Protein AF-A0A538IDY3-F1 (afdb_monomer_lite)

pLDDT: mean 93.27, std 6.65, range [63.16, 97.94]

Foldseek 3Di:
DADQEDDVPDDGPPPGDHVDYKDFDADPVQPDDPVRRTDIDD

Secondary structure (DSSP, 8-state):
---S---TTPPPPTT---S---EEE--GGG-SSHHHH-EEE-

Sequence (42 aa):
MAASIYEIGDVPPLGEIPARMYAQVIRPERFGEPEKAFQIEE

Radius of gyration: 13.84 Å; chains: 1; bounding box: 24×22×39 Å

Structure (mmCIF, N/CA/C/O backbone):
data_AF-A0A538IDY3-F1
#
_entry.id   AF-A0A538IDY3-F1
#
loop_
_atom_site.group_PDB
_atom_site.id
_atom_site.type_symbol
_atom_site.label_atom_id
_atom_site.label_alt_id
_atom_site.label_comp_id
_atom_site.label_asym_id
_atom_site.label_entity_id
_atom_site.label_seq_id
_atom_site.pdbx_PDB_ins_code
_atom_site.Cartn_x
_atom_site.Cartn_y
_atom_site.Cartn_z
_atom_site.occupancy
_atom_site.B_iso_or_equiv
_atom_site.auth_seq_id
_atom_site.auth_comp_id
_atom_site.auth_asym_id
_atom_site.auth_atom_id
_atom_site.pdbx_PDB_model_num
ATOM 1 N N . MET A 1 1 ? 3.659 -2.219 -25.104 1.00 63.16 1 MET A N 1
ATOM 2 C CA . MET A 1 1 ? 3.595 -1.138 -24.099 1.00 63.16 1 MET A CA 1
ATOM 3 C C . MET A 1 1 ? 3.555 -1.811 -22.752 1.00 63.16 1 MET A C 1
ATOM 5 O O . MET A 1 1 ? 2.969 -2.885 -22.685 1.00 63.16 1 MET A O 1
ATOM 9 N N . ALA A 1 2 ? 4.204 -1.226 -21.751 1.00 71.62 2 ALA A N 1
ATOM 10 C CA . ALA A 1 2 ? 4.262 -1.829 -20.433 1.00 71.62 2 ALA A CA 1
ATOM 11 C C . ALA A 1 2 ? 2.861 -1.998 -19.830 1.00 71.62 2 ALA A C 1
ATOM 13 O O . ALA A 1 2 ? 2.007 -1.132 -20.052 1.00 71.62 2 ALA A O 1
ATOM 14 N N . ALA A 1 3 ? 2.615 -3.087 -19.100 1.00 80.38 3 ALA A N 1
ATOM 15 C CA . ALA A 1 3 ? 1.361 -3.240 -18.365 1.00 80.38 3 ALA A CA 1
ATOM 16 C C . ALA A 1 3 ? 1.263 -2.152 -17.282 1.00 80.38 3 ALA A C 1
ATOM 18 O O . ALA A 1 3 ? 2.264 -1.756 -16.680 1.00 80.38 3 ALA A O 1
ATOM 19 N N . SER A 1 4 ? 0.056 -1.631 -17.043 1.00 87.56 4 SER A N 1
ATOM 20 C CA . SER A 1 4 ? -0.144 -0.567 -16.051 1.00 87.56 4 SER A CA 1
ATOM 21 C C . SER A 1 4 ? 0.049 -1.061 -14.617 1.00 87.56 4 SER A C 1
ATOM 23 O O . SER A 1 4 ? 0.514 -0.288 -13.782 1.00 87.56 4 SER A O 1
ATOM 25 N N . ILE A 1 5 ? -0.283 -2.329 -14.359 1.00 92.88 5 ILE A N 1
ATOM 26 C CA . ILE A 1 5 ? -0.137 -3.036 -13.085 1.00 92.88 5 ILE A CA 1
ATOM 27 C C . ILE A 1 5 ? 0.154 -4.520 -13.358 1.00 92.88 5 ILE A C 1
ATOM 29 O O . ILE A 1 5 ? -0.239 -5.038 -14.404 1.00 92.88 5 ILE A O 1
ATOM 33 N N . TYR A 1 6 ? 0.853 -5.177 -12.433 1.00 93.62 6 TYR A N 1
ATOM 34 C CA . TYR A 1 6 ? 1.138 -6.614 -12.453 1.00 93.62 6 TYR A CA 1
ATOM 35 C C . TYR A 1 6 ? 0.493 -7.288 -11.240 1.00 93.62 6 TYR A C 1
ATOM 37 O O . TYR A 1 6 ? 0.508 -6.722 -10.145 1.00 93.62 6 TYR A O 1
ATOM 45 N N . GLU A 1 7 ? -0.044 -8.494 -11.431 1.00 94.31 7 GLU A N 1
ATOM 46 C CA . GLU A 1 7 ? -0.613 -9.295 -10.346 1.00 94.31 7 GLU A CA 1
ATOM 47 C C . GLU A 1 7 ? 0.474 -9.899 -9.450 1.00 94.31 7 GLU A C 1
ATOM 49 O O . GLU A 1 7 ? 1.636 -10.055 -9.834 1.00 94.31 7 GLU A O 1
ATOM 54 N N . ILE A 1 8 ? 0.095 -10.265 -8.224 1.00 92.06 8 ILE A N 1
ATOM 55 C CA . ILE A 1 8 ? 1.020 -10.926 -7.299 1.00 92.06 8 ILE A CA 1
ATOM 56 C C . ILE A 1 8 ? 1.426 -12.285 -7.881 1.00 92.06 8 ILE A C 1
ATOM 58 O O . ILE A 1 8 ? 0.602 -13.182 -8.034 1.00 92.06 8 ILE A O 1
ATOM 62 N N . GLY A 1 9 ? 2.724 -12.443 -8.136 1.00 92.75 9 GLY A N 1
ATOM 63 C CA . GLY A 1 9 ? 3.301 -13.646 -8.738 1.00 92.75 9 GLY A CA 1
ATOM 64 C C . GLY A 1 9 ? 3.671 -13.478 -10.211 1.00 92.75 9 GLY A C 1
ATOM 65 O O . GLY A 1 9 ? 4.478 -14.264 -10.709 1.00 92.75 9 GLY A O 1
ATOM 66 N N . ASP A 1 10 ? 3.178 -12.429 -10.873 1.00 93.81 10 ASP A N 1
ATOM 67 C CA . ASP A 1 10 ? 3.579 -12.102 -12.236 1.00 93.81 10 ASP A CA 1
ATOM 68 C C . ASP A 1 10 ? 4.891 -11.315 -12.232 1.00 93.81 10 ASP A C 1
ATOM 70 O O . ASP A 1 10 ? 5.053 -10.313 -11.531 1.00 93.81 10 ASP A O 1
ATOM 74 N N . VAL A 1 11 ? 5.854 -11.776 -13.032 1.00 92.25 11 VAL A N 1
ATOM 75 C CA . VAL A 1 11 ? 7.177 -11.152 -13.130 1.00 92.25 11 VAL A CA 1
ATOM 76 C C . VAL A 1 11 ? 7.224 -10.254 -14.370 1.00 92.25 11 VAL A C 1
ATOM 78 O O . VAL A 1 11 ? 7.111 -10.775 -15.485 1.00 92.25 11 VAL A O 1
ATOM 81 N N . PRO A 1 12 ? 7.419 -8.930 -14.216 1.00 92.38 12 PRO A N 1
ATOM 82 C CA . PRO A 1 12 ? 7.561 -8.035 -15.356 1.00 92.38 12 PRO A CA 1
ATOM 83 C C . PRO A 1 12 ? 8.823 -8.359 -16.173 1.00 92.38 12 PRO A C 1
ATOM 85 O O . PRO A 1 12 ? 9.837 -8.789 -15.605 1.00 92.38 12 PRO A O 1
ATOM 88 N N . PRO A 1 13 ? 8.806 -8.137 -17.502 1.00 93.69 13 PRO A N 1
ATOM 89 C CA . PRO A 1 13 ? 9.995 -8.262 -18.333 1.00 93.69 13 PRO A CA 1
ATOM 90 C C . PRO A 1 13 ? 11.141 -7.379 -17.829 1.00 93.69 13 PRO A C 1
ATOM 92 O O . PRO A 1 13 ? 10.934 -6.288 -17.296 1.00 93.69 13 PRO A O 1
ATOM 95 N N . LEU A 1 14 ? 12.379 -7.829 -18.040 1.00 92.94 14 LEU A N 1
ATOM 96 C CA . LEU A 1 14 ? 13.555 -7.075 -17.615 1.00 92.94 14 LEU A CA 1
ATOM 97 C C . LEU A 1 14 ? 13.588 -5.692 -18.285 1.00 92.94 14 LEU A C 1
ATOM 99 O O . LEU A 1 14 ? 13.584 -5.584 -19.510 1.00 92.94 14 LEU A O 1
ATOM 103 N N . GLY A 1 15 ? 13.678 -4.647 -17.462 1.00 93.50 15 GLY A N 1
ATOM 104 C CA . GLY A 1 15 ? 13.701 -3.255 -17.914 1.00 93.50 15 GLY A CA 1
ATOM 105 C C . GLY A 1 15 ? 12.320 -2.609 -18.036 1.00 93.50 15 GLY A C 1
ATOM 106 O O . GLY A 1 15 ? 12.244 -1.415 -18.321 1.00 93.50 15 GLY A O 1
ATOM 107 N N . GLU A 1 16 ? 11.241 -3.353 -17.788 1.00 93.38 16 GLU A N 1
ATOM 108 C CA . GLU A 1 16 ? 9.893 -2.807 -17.706 1.00 93.38 16 GLU A CA 1
ATOM 109 C C . GLU A 1 16 ? 9.548 -2.411 -16.264 1.00 93.38 16 GLU A C 1
ATOM 111 O O . GLU A 1 16 ? 9.748 -3.186 -15.330 1.00 93.38 16 GLU A O 1
ATOM 116 N N . ILE A 1 17 ? 9.030 -1.194 -16.081 1.00 91.88 17 ILE A N 1
ATOM 117 C CA . ILE A 1 17 ? 8.596 -0.678 -14.779 1.00 91.88 17 ILE A CA 1
ATOM 118 C C . ILE A 1 17 ? 7.116 -0.299 -14.904 1.00 91.88 17 ILE A C 1
ATOM 120 O O . ILE A 1 17 ? 6.800 0.591 -15.701 1.00 91.88 17 ILE A O 1
ATOM 124 N N . PRO A 1 18 ? 6.206 -0.951 -14.159 1.00 93.00 18 PR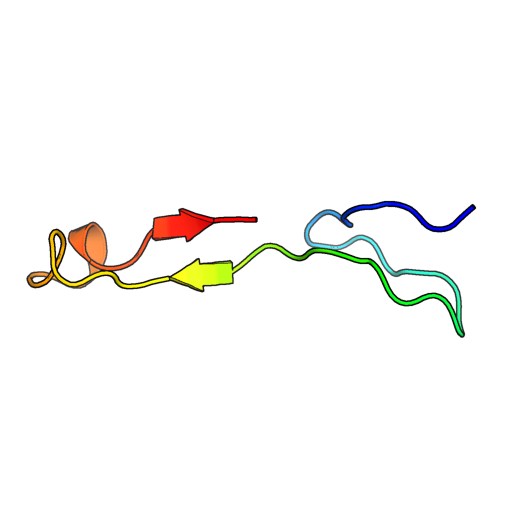O A N 1
ATOM 125 C CA . PRO A 1 18 ? 4.794 -0.603 -14.197 1.00 93.00 18 PRO A CA 1
ATOM 126 C C . PRO A 1 18 ? 4.542 0.771 -13.577 1.00 93.00 18 PRO A C 1
ATOM 128 O O . PRO A 1 18 ? 5.271 1.230 -12.698 1.00 93.00 18 PRO A O 1
ATOM 131 N N . ALA A 1 19 ? 3.479 1.429 -14.035 1.00 94.56 19 ALA A N 1
ATOM 132 C CA . ALA A 1 19 ? 3.08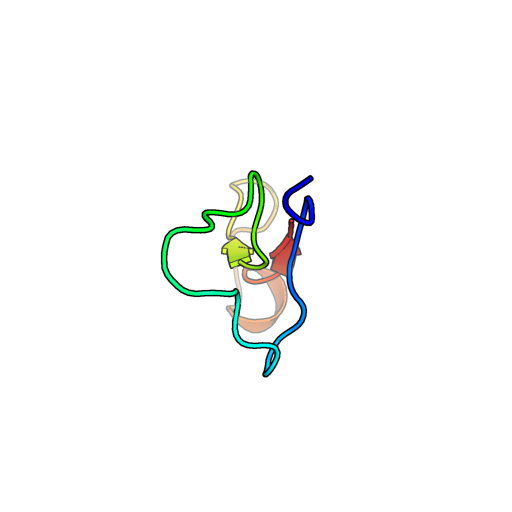8 2.740 -13.523 1.00 94.56 19 ALA A CA 1
ATOM 133 C C . ALA A 1 19 ? 2.440 2.670 -12.127 1.00 94.56 19 ALA A C 1
ATOM 135 O O . ALA A 1 19 ? 2.446 3.670 -11.409 1.00 94.56 19 ALA A O 1
ATOM 136 N N . ARG A 1 20 ? 1.856 1.519 -11.766 1.00 95.06 20 ARG A N 1
ATOM 137 C CA . ARG A 1 20 ? 1.144 1.262 -10.505 1.00 95.06 20 ARG A CA 1
ATOM 138 C C . ARG A 1 20 ? 1.473 -0.124 -9.945 1.00 95.06 20 ARG A C 1
ATOM 140 O O . ARG A 1 20 ? 1.978 -0.981 -10.670 1.00 95.06 20 ARG A O 1
ATOM 147 N N . MET A 1 21 ? 1.195 -0.338 -8.659 1.00 95.56 21 MET A N 1
ATOM 148 C CA . MET A 1 21 ? 1.421 -1.611 -7.966 1.00 95.56 21 MET A CA 1
ATOM 149 C C . MET A 1 21 ? 0.427 -1.789 -6.820 1.00 95.56 21 MET A C 1
ATOM 151 O O . MET A 1 21 ? 0.015 -0.809 -6.209 1.00 95.56 21 MET A O 1
ATOM 155 N N . TYR A 1 22 ? 0.136 -3.036 -6.457 1.00 96.44 22 TYR A N 1
ATOM 156 C CA . TYR A 1 22 ? -0.643 -3.318 -5.257 1.00 96.44 22 TYR A CA 1
ATOM 157 C C . TYR A 1 22 ? 0.153 -3.024 -3.982 1.00 96.44 22 TYR A C 1
ATOM 159 O O . TYR A 1 22 ? 1.321 -3.403 -3.855 1.00 96.44 22 TYR A O 1
ATOM 167 N N . ALA A 1 23 ? -0.494 -2.396 -3.005 1.00 96.75 23 ALA A N 1
ATOM 168 C CA . ALA A 1 23 ? 0.088 -2.098 -1.704 1.00 96.75 23 ALA A CA 1
ATOM 169 C C . ALA A 1 23 ? -0.937 -2.251 -0.575 1.00 96.75 23 ALA A C 1
ATOM 171 O O . ALA A 1 23 ? -2.126 -2.013 -0.753 1.00 96.75 23 ALA A O 1
ATOM 172 N N . GLN A 1 24 ? -0.457 -2.611 0.616 1.00 97.38 24 GLN A N 1
ATOM 173 C CA . GLN A 1 24 ? -1.2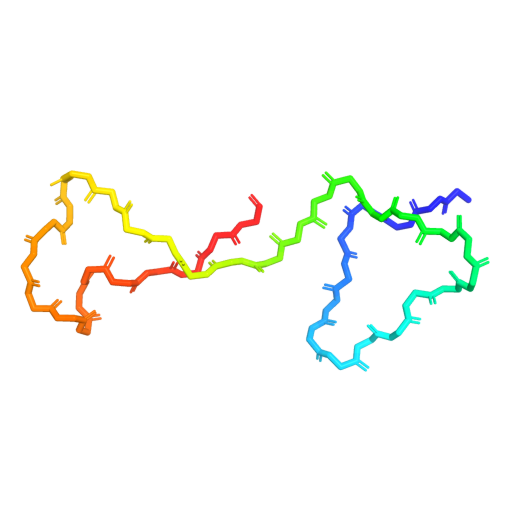23 -2.522 1.860 1.00 97.38 24 GLN A CA 1
ATOM 174 C C . GLN A 1 24 ? -1.039 -1.117 2.447 1.00 97.38 24 GLN A C 1
ATOM 176 O O . GLN A 1 24 ? 0.067 -0.762 2.862 1.00 97.38 24 GLN A O 1
ATOM 181 N N . VAL A 1 25 ? -2.100 -0.309 2.471 1.00 97.81 25 VAL A N 1
ATOM 182 C CA . VAL A 1 25 ? -2.039 1.121 2.813 1.00 97.81 25 VAL A CA 1
ATOM 183 C C . VAL A 1 25 ? -2.917 1.442 4.024 1.00 97.81 25 VAL A C 1
ATOM 185 O O . VAL A 1 25 ? -4.076 1.029 4.110 1.00 97.81 25 VAL A O 1
ATOM 188 N N . ILE A 1 26 ? -2.374 2.244 4.944 1.00 97.50 26 ILE A N 1
ATOM 189 C CA . ILE A 1 26 ? -3.108 2.813 6.080 1.00 97.50 26 ILE A CA 1
ATOM 190 C C . ILE A 1 26 ? -3.440 4.274 5.775 1.00 97.50 26 ILE A C 1
ATOM 192 O O . ILE A 1 26 ? -2.571 5.042 5.360 1.00 97.50 26 ILE A O 1
ATOM 196 N N . ARG A 1 27 ? -4.684 4.677 6.042 1.00 97.50 27 ARG A N 1
ATOM 197 C CA . ARG A 1 27 ? -5.138 6.070 5.938 1.00 97.50 27 ARG A CA 1
ATOM 198 C C . ARG A 1 27 ? -5.720 6.563 7.271 1.00 97.50 27 ARG A C 1
ATOM 200 O O . ARG A 1 27 ? -6.197 5.727 8.043 1.00 97.50 27 ARG A O 1
ATOM 207 N N . PRO A 1 28 ? -5.696 7.881 7.561 1.00 97.62 28 PRO A N 1
ATOM 208 C CA . PRO A 1 28 ? -6.144 8.433 8.844 1.00 97.62 28 PRO A CA 1
ATOM 209 C C . PRO A 1 28 ? -7.564 8.041 9.252 1.00 97.62 28 PRO A C 1
ATOM 211 O O . PRO A 1 28 ? -7.819 7.756 10.419 1.00 97.62 28 PRO A O 1
ATOM 214 N N . GLU A 1 29 ? -8.480 7.958 8.289 1.00 96.62 29 GLU A N 1
ATOM 215 C CA . GLU A 1 29 ? -9.869 7.560 8.508 1.00 96.62 29 GLU A CA 1
ATOM 216 C C . GLU A 1 29 ? -10.037 6.089 8.929 1.00 96.62 29 GLU A C 1
ATOM 218 O O . GLU A 1 29 ? -11.123 5.696 9.351 1.00 96.62 29 GLU A O 1
ATOM 223 N N . ARG A 1 30 ? -8.972 5.277 8.850 1.00 95.94 30 ARG A N 1
ATOM 224 C CA . ARG A 1 30 ? -8.959 3.850 9.212 1.00 95.94 30 ARG A CA 1
ATOM 225 C C . ARG A 1 30 ? -8.003 3.511 10.354 1.00 95.94 30 ARG A C 1
ATOM 227 O O . ARG A 1 30 ? -7.705 2.340 10.568 1.00 95.94 30 ARG A O 1
ATOM 234 N N . PHE A 1 31 ? -7.494 4.494 11.091 1.00 97.31 31 PHE A N 1
ATOM 235 C CA . PHE A 1 31 ? -6.633 4.197 12.237 1.00 97.31 31 PHE A CA 1
ATOM 236 C C . PHE A 1 31 ? -7.372 3.357 13.290 1.00 97.31 31 PHE A C 1
ATOM 238 O O . PHE A 1 31 ? -8.523 3.631 13.629 1.00 97.31 31 PHE A O 1
ATOM 245 N N . GLY A 1 32 ? -6.706 2.327 13.812 1.00 95.62 32 GLY A N 1
ATOM 246 C CA . GLY A 1 32 ? -7.293 1.385 14.760 1.00 95.62 32 GLY A CA 1
ATOM 247 C C . GLY A 1 32 ? -6.653 0.004 14.662 1.00 95.62 32 GLY A C 1
ATOM 248 O O . GLY A 1 32 ? -5.469 -0.115 14.350 1.00 95.62 32 GLY A O 1
ATOM 249 N N . GLU A 1 33 ? -7.448 -1.030 14.931 1.00 97.75 33 GLU A N 1
ATOM 250 C CA . GLU A 1 33 ? -7.020 -2.433 14.868 1.00 97.75 33 GLU A CA 1
ATOM 251 C C . GLU A 1 33 ? -6.363 -2.772 13.516 1.00 97.75 33 GLU A C 1
ATOM 253 O O . GLU A 1 33 ? -6.933 -2.422 12.475 1.00 97.75 33 GLU A O 1
ATOM 258 N N . PRO A 1 34 ? -5.221 -3.491 13.490 1.00 96.88 34 PRO A N 1
ATOM 259 C CA . PRO A 1 34 ? -4.492 -3.792 12.255 1.00 96.88 34 PRO A CA 1
ATOM 260 C C . PRO A 1 34 ? -5.355 -4.418 11.151 1.00 96.88 34 PRO A C 1
ATOM 262 O O . PRO A 1 34 ? -5.273 -3.997 10.002 1.00 96.88 34 PRO A O 1
ATOM 265 N N . GLU A 1 35 ? -6.246 -5.351 11.49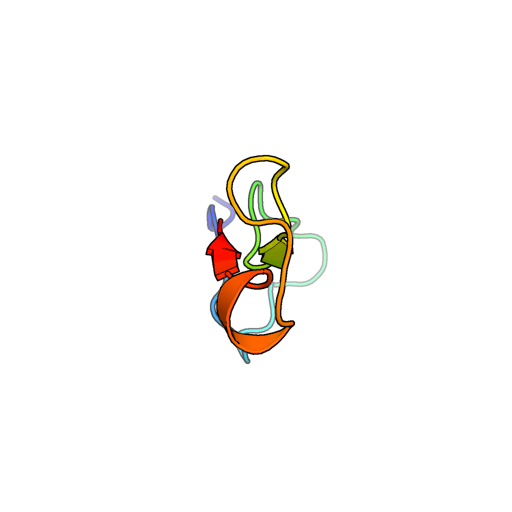6 1.00 96.31 35 GLU A N 1
ATOM 266 C CA . GLU A 1 35 ? -7.146 -6.008 10.532 1.00 96.31 35 GLU A CA 1
ATOM 267 C C . GLU A 1 35 ? -8.057 -5.017 9.783 1.00 96.31 35 GLU A C 1
ATOM 269 O O . GLU A 1 35 ? -8.456 -5.263 8.649 1.00 96.31 35 GLU A O 1
ATOM 274 N N . LYS A 1 36 ? -8.373 -3.873 10.400 1.00 94.94 36 LYS A N 1
ATOM 275 C CA . LYS A 1 36 ? -9.206 -2.820 9.803 1.00 94.94 36 LYS A CA 1
ATOM 276 C C . LYS A 1 36 ? -8.369 -1.714 9.164 1.00 94.94 36 LYS A C 1
ATOM 278 O O . LYS A 1 36 ? -8.792 -1.130 8.166 1.00 94.94 36 LYS A O 1
ATOM 283 N N . ALA A 1 37 ? -7.205 -1.424 9.744 1.00 97.06 37 ALA A N 1
ATOM 284 C CA . ALA A 1 37 ? -6.339 -0.326 9.335 1.00 97.06 37 A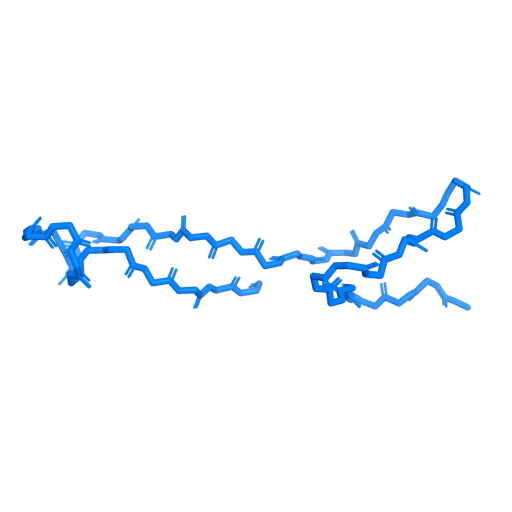LA A CA 1
ATOM 285 C C . ALA A 1 37 ? -5.644 -0.577 7.992 1.00 97.06 37 ALA A C 1
ATOM 287 O O . ALA A 1 37 ? -5.526 0.347 7.183 1.00 97.06 37 ALA A O 1
ATOM 288 N N . PHE A 1 38 ? -5.214 -1.816 7.750 1.00 97.94 38 PHE A N 1
ATOM 289 C CA . PHE A 1 38 ? -4.560 -2.225 6.511 1.00 97.94 38 PHE A CA 1
ATOM 290 C C . PHE A 1 38 ? -5.597 -2.612 5.449 1.00 97.94 38 PHE A C 1
ATOM 292 O O . PHE A 1 38 ? -6.474 -3.434 5.705 1.00 97.94 38 PHE A O 1
ATOM 299 N N . GLN A 1 39 ? -5.511 -2.000 4.266 1.00 96.75 39 GLN A N 1
ATOM 300 C CA . GLN A 1 39 ? -6.350 -2.310 3.103 1.00 96.75 39 GLN A CA 1
ATOM 301 C C . GLN A 1 39 ? -5.498 -2.351 1.829 1.00 96.75 39 GLN A C 1
ATOM 303 O O . GLN A 1 39 ? -4.504 -1.630 1.732 1.00 96.75 39 GLN A O 1
ATOM 308 N N . ILE A 1 40 ? -5.900 -3.172 0.856 1.00 96.12 40 ILE A N 1
ATOM 309 C CA . ILE A 1 40 ? -5.224 -3.289 -0.445 1.00 96.12 40 ILE A CA 1
ATOM 310 C C . ILE A 1 40 ? -5.653 -2.127 -1.355 1.00 96.12 40 ILE A C 1
ATOM 312 O O . ILE A 1 40 ? -6.847 -1.884 -1.520 1.00 96.12 40 ILE A O 1
ATOM 316 N N . GLU A 1 41 ? -4.684 -1.435 -1.955 1.00 95.62 41 GLU A N 1
ATOM 317 C CA . GLU A 1 41 ? -4.874 -0.351 -2.932 1.00 95.62 41 GLU A CA 1
ATOM 318 C C . GLU A 1 41 ? -3.910 -0.523 -4.134 1.00 95.62 41 GLU A C 1
ATOM 320 O O . GLU A 1 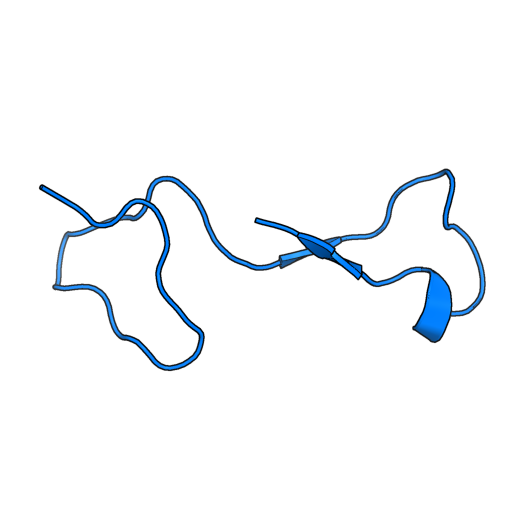41 ? -2.901 -1.218 -3.996 1.00 95.62 41 GLU A O 1
ATOM 325 N N . GLU A 1 42 ? -4.224 0.089 -5.290 1.00 91.00 42 GLU A N 1
ATOM 326 C CA . GLU A 1 42 ? -3.418 0.113 -6.540 1.00 91.00 42 GLU A CA 1
ATOM 327 C C . GLU A 1 42 ? -2.862 1.503 -6.904 1.00 91.00 42 GLU A C 1
ATOM 329 O O . GLU A 1 42 ? -3.508 2.521 -6.552 1.00 91.00 42 GLU A O 1
#